Protein AF-A0AA38FK03-F1 (afdb_monomer_lite)

Foldseek 3Di:
DCVVCLVAAEDEAEDLDVVCVVVVVVVVVVVLVVCVVPRPHPHHYHYDNDDVVCVLVSLCVVPVCCNVVPDPDDDDDDDDDVVVVVVVLVPDPPNPDPDPPPPDDDDDDDD

Sequence (111 aa):
IIKAHPELQIFVGLDVDPTAHEKAKPKLQTILDENQGITSSNLKLNMQCKNFREIKYVLEQVDKNLLVDGVDGIMMDLGMSSMQNRGILKGTPNGLEGREMIESVKKSSFK

Organism: Taxus chinensis (NCBI:txid29808)

InterPro domains:
  IPR002903 Ribosomal RNA small subunit methyltransferase H [PF01795] (4-88)
  IPR002903 Ribosomal RNA small subunit methyltransferase H [PTHR11265] (1-84)
  IPR029063 S-adenosyl-L-methionine-dependent methyltransferase superfamily [G3DSA:3.40.50.150] (1-107)

Radius of gyration: 19.09 Å; chains: 1; bounding box: 42×50×42 Å

Structure (mmCIF, N/CA/C/O backbone):
data_AF-A0AA38FK03-F1
#
_entry.id   AF-A0AA38FK03-F1
#
loop_
_atom_site.group_PDB
_atom_site.id
_atom_site.type_symbol
_atom_site.label_atom_id
_atom_site.label_alt_id
_atom_site.label_comp_id
_atom_site.label_asym_id
_atom_site.label_entity_id
_atom_site.label_seq_id
_atom_site.pdbx_PDB_ins_code
_atom_site.Cartn_x
_atom_site.Cartn_y
_atom_site.Cartn_z
_atom_site.occupancy
_atom_site.B_iso_or_equiv
_atom_site.auth_seq_id
_atom_site.auth_comp_id
_atom_site.auth_asym_id
_atom_site.auth_atom_id
_atom_site.pdbx_PDB_model_num
ATOM 1 N N . ILE A 1 1 ? -9.556 8.559 -4.001 1.00 79.31 1 ILE A N 1
ATOM 2 C CA . ILE A 1 1 ? -9.775 7.371 -3.143 1.00 79.31 1 ILE A CA 1
ATOM 3 C C . ILE A 1 1 ? -9.737 7.773 -1.684 1.00 79.31 1 ILE A C 1
ATOM 5 O O . ILE A 1 1 ? -10.812 7.958 -1.157 1.00 79.31 1 ILE A O 1
ATOM 9 N N . ILE A 1 2 ? -8.574 8.045 -1.074 1.00 83.06 2 ILE A N 1
ATOM 10 C CA . ILE A 1 2 ? -8.493 8.387 0.366 1.00 83.06 2 ILE A CA 1
ATOM 11 C C . ILE A 1 2 ? -9.458 9.518 0.766 1.00 83.06 2 ILE A C 1
ATOM 13 O O . ILE A 1 2 ? -10.291 9.324 1.636 1.00 83.06 2 ILE A O 1
ATOM 17 N N . LYS A 1 3 ? -9.445 10.657 0.058 1.00 83.38 3 LYS A N 1
ATOM 18 C CA . LYS A 1 3 ? -10.375 11.777 0.333 1.00 83.38 3 LYS A CA 1
ATOM 19 C C . LYS A 1 3 ? -11.858 11.464 0.061 1.00 83.38 3 LYS A C 1
ATOM 21 O O . LYS A 1 3 ? -12.719 12.194 0.527 1.00 83.38 3 LYS A O 1
ATOM 26 N N . ALA A 1 4 ? -12.151 10.441 -0.741 1.00 86.00 4 ALA A N 1
ATOM 27 C CA . ALA A 1 4 ? -13.517 10.060 -1.110 1.00 86.00 4 ALA A CA 1
ATOM 28 C C . ALA A 1 4 ? -14.109 8.985 -0.180 1.00 86.00 4 ALA A C 1
ATOM 30 O O . ALA A 1 4 ? -15.315 8.780 -0.216 1.00 86.00 4 ALA A O 1
ATOM 31 N N . HIS A 1 5 ? -13.269 8.330 0.629 1.00 85.06 5 HIS A N 1
ATOM 32 C CA . HIS A 1 5 ? -13.634 7.234 1.526 1.00 85.06 5 HIS A CA 1
ATOM 33 C C . HIS A 1 5 ? -13.148 7.543 2.951 1.00 85.06 5 HIS A C 1
ATOM 35 O O . HIS A 1 5 ? -12.120 7.007 3.376 1.00 85.06 5 HIS A O 1
ATOM 41 N N . PRO A 1 6 ? -13.825 8.446 3.685 1.00 82.81 6 PRO A N 1
ATOM 42 C CA . PRO A 1 6 ? -13.472 8.774 5.069 1.00 82.81 6 PRO A CA 1
ATOM 43 C C . PRO A 1 6 ? -13.608 7.586 6.035 1.00 82.81 6 PRO A C 1
ATOM 45 O O . PRO A 1 6 ? -13.047 7.621 7.124 1.00 82.81 6 PRO A O 1
ATOM 48 N N . GLU A 1 7 ? -14.332 6.536 5.647 1.00 85.25 7 GLU A N 1
ATOM 49 C CA . GLU A 1 7 ? -14.450 5.264 6.360 1.00 85.25 7 GLU A CA 1
ATOM 50 C C . GLU A 1 7 ? -13.193 4.386 6.264 1.00 85.25 7 GLU A C 1
ATOM 52 O O . GLU A 1 7 ? -13.044 3.446 7.045 1.00 85.25 7 GLU A O 1
ATOM 57 N N . LEU A 1 8 ? -12.281 4.678 5.329 1.00 86.44 8 LEU A N 1
ATOM 58 C CA . LEU A 1 8 ? -11.099 3.860 5.072 1.00 86.44 8 LEU A CA 1
ATOM 59 C C . LEU A 1 8 ? -10.184 3.822 6.305 1.00 86.44 8 LEU A C 1
ATOM 61 O O . LEU A 1 8 ? -9.789 4.860 6.838 1.00 86.44 8 LEU A O 1
ATOM 65 N N . GLN A 1 9 ? -9.814 2.616 6.740 1.00 88.81 9 GLN A N 1
ATOM 66 C CA . GLN A 1 9 ? -8.966 2.404 7.922 1.00 88.81 9 GLN A CA 1
ATOM 67 C C . GLN A 1 9 ? -7.554 1.936 7.573 1.00 88.81 9 GLN A C 1
ATOM 69 O O . GLN A 1 9 ? -6.597 2.269 8.273 1.00 88.81 9 GLN A O 1
ATOM 74 N N . ILE A 1 10 ? -7.404 1.168 6.494 1.00 91.12 10 ILE A N 1
ATOM 75 C CA . ILE A 1 10 ? -6.123 0.622 6.049 1.00 91.12 10 ILE A CA 1
ATOM 76 C C . ILE A 1 10 ? -6.007 0.849 4.545 1.00 91.12 10 ILE A C 1
ATOM 78 O O . ILE A 1 10 ? -6.906 0.513 3.780 1.00 91.12 10 ILE A O 1
ATOM 82 N N . PHE A 1 11 ? -4.880 1.407 4.118 1.00 92.69 11 PHE A N 1
ATOM 83 C CA . PHE A 1 11 ? -4.516 1.513 2.712 1.00 92.69 11 PHE A CA 1
ATOM 84 C C . PHE A 1 11 ? -3.190 0.797 2.488 1.00 92.69 11 PHE A C 1
ATOM 86 O O . PHE A 1 11 ? -2.182 1.139 3.111 1.00 92.69 11 PHE A O 1
ATOM 93 N N . VAL A 1 12 ? -3.189 -0.186 1.589 1.00 93.81 12 VAL 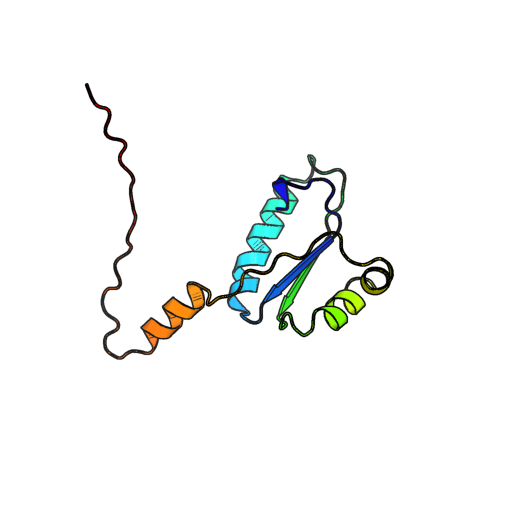A N 1
ATOM 94 C CA . VAL A 1 12 ? -1.995 -0.950 1.221 1.00 93.81 12 VAL A CA 1
ATOM 95 C C . VAL A 1 12 ? -1.639 -0.640 -0.230 1.00 93.81 12 VAL A C 1
ATOM 97 O O . VAL A 1 12 ? -2.387 -0.982 -1.141 1.00 93.81 12 VAL A O 1
ATOM 100 N N . GLY A 1 13 ? -0.506 0.024 -0.448 1.00 93.94 13 GLY A N 1
ATOM 101 C CA . GLY A 1 13 ? 0.017 0.325 -1.778 1.00 93.94 13 GLY A CA 1
ATOM 102 C C . GLY A 1 13 ? 1.167 -0.606 -2.143 1.00 93.94 13 GLY A C 1
ATOM 103 O O . GLY A 1 13 ? 2.114 -0.753 -1.370 1.00 93.94 13 GLY A O 1
ATOM 104 N N . LEU A 1 14 ? 1.101 -1.212 -3.329 1.00 94.69 14 LEU A N 1
ATOM 105 C CA . LEU A 1 14 ? 2.163 -2.047 -3.883 1.00 94.69 14 LEU A CA 1
ATOM 106 C C . LEU A 1 14 ? 2.629 -1.465 -5.216 1.00 94.69 14 LEU A C 1
ATOM 108 O O . LEU A 1 14 ? 1.810 -1.173 -6.083 1.00 94.69 14 LEU A O 1
ATOM 112 N N . ASP A 1 15 ? 3.940 -1.339 -5.380 1.00 92.81 15 ASP A N 1
ATOM 113 C CA . ASP A 1 15 ? 4.587 -1.040 -6.660 1.00 92.81 15 ASP A CA 1
ATOM 114 C C . ASP A 1 15 ? 5.991 -1.659 -6.636 1.00 92.81 15 ASP A C 1
ATOM 116 O O . ASP A 1 15 ? 6.601 -1.739 -5.570 1.00 92.81 15 ASP A O 1
ATOM 120 N N . VAL A 1 16 ? 6.503 -2.107 -7.779 1.00 90.31 16 VAL A N 1
ATOM 121 C CA . VAL A 1 16 ? 7.880 -2.616 -7.905 1.00 90.31 16 VAL A CA 1
ATOM 122 C C . VAL A 1 16 ? 8.890 -1.496 -8.151 1.00 90.31 16 VAL A C 1
ATOM 124 O O . VAL A 1 16 ? 10.083 -1.704 -7.950 1.00 90.31 16 VAL A O 1
ATOM 127 N N . ASP A 1 17 ? 8.433 -0.327 -8.610 1.00 87.81 17 ASP A N 1
ATOM 128 C CA . ASP A 1 17 ? 9.283 0.829 -8.875 1.00 87.81 17 ASP A CA 1
ATOM 129 C C . ASP A 1 17 ? 9.534 1.620 -7.574 1.00 87.81 17 ASP A C 1
ATOM 131 O O . ASP A 1 17 ? 8.617 2.268 -7.057 1.00 87.81 17 ASP A O 1
ATOM 135 N N . PRO A 1 18 ? 10.766 1.641 -7.032 1.00 88.38 18 PRO A N 1
ATOM 136 C CA . PRO A 1 18 ? 11.073 2.401 -5.821 1.00 88.38 18 PRO A CA 1
ATOM 137 C C . PRO A 1 18 ? 10.840 3.910 -5.996 1.00 88.38 18 PRO A C 1
ATOM 139 O O . PRO A 1 18 ? 10.447 4.583 -5.043 1.00 88.38 18 PRO A O 1
ATOM 142 N N . THR A 1 19 ? 10.991 4.449 -7.212 1.00 88.69 19 THR A N 1
ATOM 143 C CA . THR A 1 19 ? 10.716 5.866 -7.490 1.00 88.69 19 THR A CA 1
ATOM 144 C C . THR A 1 19 ? 9.228 6.198 -7.332 1.00 88.69 19 THR A C 1
ATOM 146 O O . THR A 1 19 ? 8.880 7.325 -6.961 1.00 88.69 19 THR A O 1
ATOM 149 N N . ALA A 1 20 ? 8.328 5.237 -7.565 1.00 88.44 20 ALA A N 1
ATOM 150 C CA . ALA A 1 20 ? 6.905 5.423 -7.300 1.00 88.44 20 ALA A CA 1
ATOM 151 C C . ALA A 1 20 ? 6.644 5.610 -5.800 1.00 88.44 20 ALA A C 1
ATOM 153 O O . ALA A 1 20 ? 5.926 6.535 -5.414 1.00 88.44 20 ALA A O 1
ATOM 154 N N . HIS A 1 21 ? 7.297 4.814 -4.949 1.00 89.94 21 HIS A N 1
ATOM 155 C CA . HIS A 1 21 ? 7.188 4.923 -3.489 1.00 89.94 21 HIS A CA 1
ATOM 156 C C . HIS A 1 21 ? 7.712 6.255 -2.962 1.00 89.94 21 HIS A C 1
ATOM 158 O O . HIS A 1 21 ? 7.026 6.911 -2.174 1.00 89.94 21 HIS A O 1
ATOM 164 N N . GLU A 1 22 ? 8.879 6.692 -3.439 1.00 90.06 22 GLU A N 1
ATOM 165 C CA . GLU A 1 22 ? 9.481 7.981 -3.067 1.00 90.06 22 GLU A CA 1
ATOM 166 C C . GLU A 1 22 ? 8.555 9.165 -3.361 1.00 90.06 22 GLU A C 1
ATOM 168 O O . GLU A 1 22 ? 8.505 10.125 -2.594 1.00 90.06 22 GLU A O 1
ATOM 173 N N . LYS A 1 23 ? 7.780 9.096 -4.449 1.00 89.69 23 LYS A N 1
ATOM 174 C CA . LYS A 1 23 ? 6.828 10.150 -4.825 1.00 89.69 23 LYS A CA 1
ATOM 175 C C . LYS A 1 23 ? 5.467 10.007 -4.160 1.00 89.69 23 LYS A C 1
ATOM 177 O O . LYS A 1 23 ? 4.821 11.021 -3.893 1.00 89.69 23 LYS A O 1
ATOM 182 N N . ALA A 1 24 ? 4.999 8.782 -3.942 1.00 90.12 24 ALA A N 1
ATOM 183 C CA . ALA A 1 24 ? 3.683 8.516 -3.375 1.00 90.12 24 ALA A CA 1
ATOM 184 C C . ALA A 1 24 ? 3.653 8.815 -1.875 1.00 90.12 24 ALA A C 1
ATOM 186 O O . ALA A 1 24 ? 2.754 9.514 -1.414 1.00 90.12 24 ALA A O 1
ATOM 187 N N . LYS A 1 25 ? 4.658 8.352 -1.121 1.00 89.56 25 LYS A N 1
ATOM 188 C CA . LYS A 1 25 ? 4.707 8.483 0.340 1.00 89.56 25 LYS A CA 1
ATOM 189 C C . LYS A 1 25 ? 4.520 9.923 0.849 1.00 89.56 25 LYS A C 1
ATOM 191 O O . LYS A 1 25 ? 3.628 10.111 1.673 1.00 89.56 25 LYS A O 1
ATOM 196 N N . PRO A 1 26 ? 5.255 10.948 0.368 1.00 90.94 26 PRO A N 1
ATOM 197 C CA . PRO A 1 26 ? 5.061 12.317 0.846 1.00 90.94 26 PRO A CA 1
ATOM 198 C C . PRO A 1 26 ? 3.673 12.858 0.496 1.00 90.94 26 PRO A C 1
ATOM 200 O O . PRO A 1 26 ? 3.036 13.473 1.338 1.00 90.94 26 PRO A O 1
ATOM 203 N N . LYS A 1 27 ? 3.156 12.570 -0.707 1.00 90.69 27 LYS A N 1
ATOM 204 C CA . LYS A 1 27 ? 1.819 13.021 -1.123 1.00 90.69 27 LYS A CA 1
ATOM 205 C C . LYS A 1 27 ? 0.717 12.409 -0.265 1.00 90.69 27 LYS A C 1
ATOM 207 O O . LYS A 1 27 ? -0.216 13.103 0.118 1.00 90.69 27 LYS A O 1
ATOM 212 N N . LEU A 1 28 ? 0.819 11.113 0.027 1.00 89.06 28 LEU A N 1
ATOM 213 C CA . LEU A 1 28 ? -0.140 10.414 0.878 1.00 89.06 28 LEU A CA 1
ATOM 214 C C . LEU A 1 28 ? -0.058 10.906 2.326 1.00 89.06 28 LEU A C 1
ATOM 216 O O . LEU A 1 28 ? -1.100 11.091 2.945 1.00 89.06 28 LEU A O 1
ATOM 220 N N . GLN A 1 29 ? 1.146 11.182 2.834 1.00 88.06 29 GLN A N 1
ATOM 221 C CA . GLN A 1 29 ? 1.321 11.755 4.168 1.00 88.06 29 GLN A CA 1
ATOM 222 C C . GLN A 1 29 ? 0.717 13.159 4.263 1.00 88.06 29 GLN A C 1
ATOM 224 O O . GLN A 1 29 ? -0.044 13.419 5.182 1.00 88.06 29 GLN A O 1
ATOM 229 N N . THR A 1 30 ? 0.955 14.029 3.275 1.00 88.50 30 THR A N 1
ATOM 230 C CA . THR A 1 30 ? 0.306 15.348 3.223 1.00 88.50 30 THR A CA 1
ATOM 231 C C . THR A 1 30 ? -1.214 15.219 3.225 1.00 88.50 30 THR A C 1
ATOM 233 O O . THR A 1 30 ? -1.886 15.941 3.951 1.00 88.50 30 THR A O 1
ATOM 236 N N . ILE A 1 31 ? -1.771 14.266 2.469 1.00 85.19 31 ILE A N 1
ATOM 237 C CA . ILE A 1 31 ? -3.214 14.004 2.492 1.00 85.19 31 ILE A CA 1
ATOM 238 C C . ILE A 1 31 ? -3.661 13.567 3.890 1.00 85.19 31 ILE A C 1
ATOM 240 O O . ILE A 1 31 ? -4.678 14.064 4.354 1.00 85.19 31 ILE A O 1
ATOM 244 N N . LEU A 1 32 ? -2.939 12.678 4.577 1.00 83.31 32 LEU A N 1
ATOM 245 C CA . LEU A 1 32 ? -3.287 12.308 5.952 1.00 83.31 32 LEU A CA 1
ATOM 246 C C . LEU A 1 32 ? -3.286 13.517 6.885 1.00 83.31 32 LEU A C 1
ATOM 248 O O . LEU A 1 32 ? -4.245 13.702 7.626 1.00 83.31 32 LEU A O 1
ATOM 252 N N . ASP A 1 33 ? -2.241 14.339 6.822 1.00 83.00 33 ASP A N 1
ATOM 253 C CA . ASP A 1 33 ? -2.071 15.500 7.693 1.00 83.00 33 ASP A CA 1
ATOM 254 C C . ASP A 1 33 ? -3.169 16.547 7.446 1.00 83.00 33 ASP A C 1
ATOM 256 O O . ASP A 1 33 ? -3.737 17.081 8.393 1.00 83.00 33 ASP A O 1
ATOM 260 N N . GLU A 1 34 ? -3.555 16.770 6.185 1.00 79.69 34 GLU A N 1
ATOM 261 C CA . GLU A 1 34 ? -4.700 17.615 5.807 1.00 79.69 34 GLU A CA 1
ATOM 262 C C . GLU A 1 34 ? -6.044 17.072 6.316 1.00 79.69 34 GLU A C 1
ATOM 264 O O . GLU A 1 34 ? -6.988 17.836 6.511 1.00 79.69 34 GLU A O 1
ATOM 269 N N . ASN A 1 35 ? -6.160 15.752 6.482 1.00 70.81 35 ASN A N 1
ATOM 270 C CA . ASN A 1 35 ? -7.392 15.088 6.906 1.00 70.81 35 ASN A CA 1
ATOM 271 C C . ASN A 1 35 ? -7.454 14.850 8.425 1.00 70.81 35 ASN A C 1
ATOM 273 O O . ASN A 1 35 ? -8.493 14.382 8.902 1.00 70.81 35 ASN A O 1
ATOM 277 N N . GLN A 1 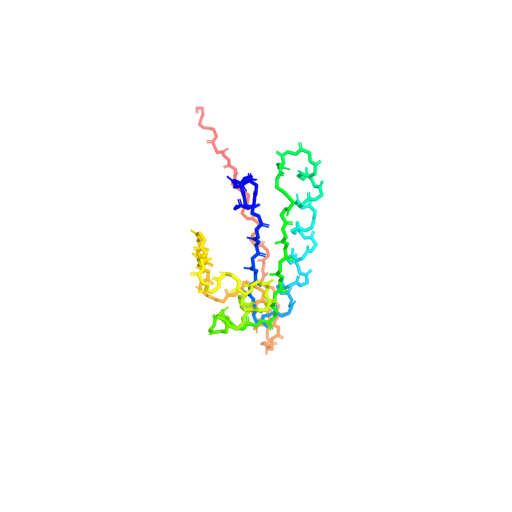36 ? -6.413 15.221 9.191 1.00 66.25 36 GLN A N 1
ATOM 278 C CA . GLN A 1 36 ? -6.427 15.225 10.659 1.00 66.25 36 GLN A CA 1
ATOM 279 C C . GLN A 1 36 ? -7.486 16.225 11.161 1.00 66.25 36 GLN A C 1
ATOM 281 O O . GLN A 1 36 ? -7.223 17.409 11.347 1.00 66.25 36 GLN A O 1
ATOM 286 N N . GLY A 1 37 ? -8.718 15.740 11.334 1.00 58.06 37 GLY A N 1
ATOM 287 C CA . GLY A 1 37 ? -9.885 16.523 11.756 1.00 58.06 37 GLY A CA 1
ATOM 288 C C . GLY A 1 37 ? -11.153 16.291 10.926 1.00 58.06 37 GLY A C 1
ATOM 289 O O . GLY A 1 37 ? -12.233 16.653 11.382 1.00 58.06 37 GLY A O 1
ATOM 290 N N . ILE A 1 38 ? -11.047 15.670 9.744 1.00 60.41 38 ILE A N 1
ATOM 291 C CA . ILE A 1 38 ? -12.190 15.365 8.858 1.00 60.41 38 ILE A CA 1
ATOM 292 C C . ILE A 1 38 ? -12.545 13.874 8.906 1.00 60.41 38 ILE A C 1
ATOM 294 O O . ILE A 1 38 ? -13.721 13.515 8.892 1.00 60.41 38 ILE A O 1
ATOM 298 N N . THR A 1 39 ? -11.545 12.996 8.983 1.00 56.25 39 THR A N 1
ATOM 299 C CA . THR A 1 39 ? -11.752 11.546 9.054 1.00 56.25 39 THR A CA 1
ATOM 300 C C . THR A 1 39 ? -11.734 11.089 10.510 1.00 56.25 39 THR A C 1
ATOM 302 O O . THR A 1 39 ? -10.765 11.327 11.228 1.00 56.25 39 TH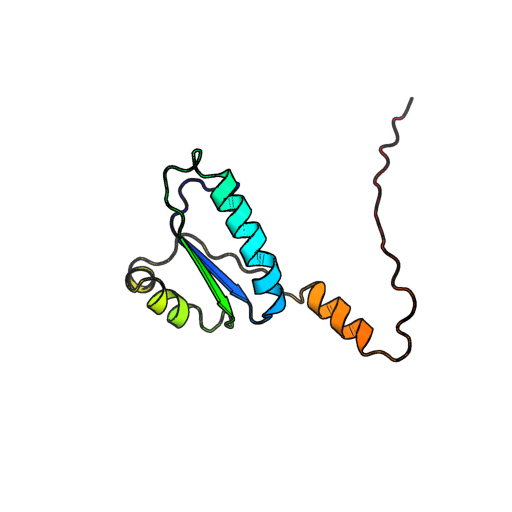R A O 1
ATOM 305 N N . SER A 1 40 ? -12.793 10.414 10.962 1.00 54.12 40 SER A N 1
ATOM 306 C CA . SER A 1 40 ? -12.837 9.782 12.290 1.00 54.12 40 SER A CA 1
ATOM 307 C C . SER A 1 40 ? -11.947 8.536 12.389 1.00 54.12 40 SER A C 1
ATOM 309 O O . SER A 1 40 ? -11.700 8.044 13.491 1.00 54.12 40 SER A O 1
ATOM 311 N N . SER A 1 41 ? -11.457 8.018 11.259 1.00 60.97 41 SER A N 1
ATOM 312 C CA . SER A 1 41 ? -10.561 6.868 11.196 1.00 60.97 41 SER A CA 1
ATOM 313 C C . SER A 1 41 ? -9.089 7.298 11.205 1.00 60.97 41 SER A C 1
ATOM 315 O O . SER A 1 41 ? -8.636 8.126 10.415 1.00 60.97 41 SER A O 1
ATOM 317 N N . ASN A 1 42 ? -8.304 6.678 12.090 1.00 76.12 42 ASN A N 1
ATOM 318 C CA . ASN A 1 42 ? -6.843 6.713 12.032 1.00 76.12 42 ASN A CA 1
ATOM 319 C C . ASN A 1 42 ? -6.370 5.840 10.856 1.00 76.12 42 ASN A C 1
ATOM 321 O O . ASN A 1 42 ? -5.998 4.681 11.056 1.00 76.12 42 ASN A O 1
ATOM 325 N N . LEU A 1 43 ? -6.437 6.370 9.629 1.00 85.19 43 LEU A N 1
ATOM 326 C CA . LEU A 1 43 ? -6.021 5.660 8.419 1.00 85.19 43 LEU A CA 1
ATOM 327 C C . LEU A 1 43 ? -4.544 5.235 8.506 1.00 85.19 43 LEU A C 1
ATOM 329 O O . LEU A 1 43 ? -3.642 6.065 8.616 1.00 85.19 43 LEU A O 1
ATOM 333 N N . LYS A 1 44 ? -4.289 3.928 8.400 1.00 88.62 44 LYS A N 1
ATOM 334 C CA . LYS A 1 44 ? -2.947 3.335 8.361 1.00 88.62 44 LYS A CA 1
ATOM 335 C C . LYS A 1 44 ? -2.477 3.168 6.917 1.00 88.62 44 LYS A C 1
ATOM 337 O O . LYS A 1 44 ? -3.064 2.399 6.155 1.00 88.62 44 LYS A O 1
ATOM 342 N N . LEU A 1 45 ? -1.388 3.845 6.553 1.00 89.62 45 LEU A N 1
ATOM 343 C CA . LEU A 1 45 ? -0.732 3.682 5.252 1.00 89.62 45 LEU A CA 1
ATOM 344 C C . LEU A 1 45 ? 0.355 2.604 5.316 1.00 89.62 45 LEU A C 1
ATOM 346 O O . LEU A 1 45 ? 1.286 2.705 6.112 1.00 89.62 45 LEU A O 1
ATOM 350 N N . ASN A 1 46 ? 0.284 1.624 4.418 1.00 92.06 46 ASN A N 1
ATOM 351 C CA . ASN A 1 46 ? 1.286 0.575 4.249 1.00 92.06 46 ASN A CA 1
ATOM 352 C C . ASN A 1 46 ? 1.747 0.537 2.790 1.00 92.06 46 ASN A C 1
ATOM 354 O O . ASN A 1 46 ? 1.064 -0.004 1.928 1.00 92.06 46 ASN A O 1
ATOM 358 N N . MET A 1 47 ? 2.907 1.125 2.501 1.00 92.00 47 MET A N 1
ATOM 359 C CA . MET A 1 47 ? 3.496 1.128 1.158 1.00 92.00 47 MET A CA 1
ATOM 360 C C . MET A 1 47 ? 4.608 0.081 1.088 1.00 92.00 47 MET A C 1
ATOM 362 O O . MET A 1 47 ? 5.548 0.146 1.878 1.00 92.00 47 MET A O 1
ATOM 366 N N . GLN A 1 48 ? 4.505 -0.875 0.163 1.00 91.75 48 GLN A N 1
ATOM 367 C CA . GLN A 1 48 ? 5.456 -1.978 0.014 1.00 91.75 48 GLN A CA 1
ATOM 368 C C . GLN A 1 48 ? 6.040 -2.029 -1.398 1.00 91.75 48 GLN A C 1
ATOM 370 O O . GLN A 1 48 ? 5.308 -2.072 -2.389 1.00 91.75 48 GLN A O 1
ATOM 375 N N . CYS A 1 49 ? 7.372 -2.071 -1.485 1.00 92.06 49 CYS A N 1
ATOM 376 C CA . CYS A 1 49 ? 8.089 -2.227 -2.750 1.00 92.06 49 CYS A CA 1
ATOM 377 C C . CYS A 1 49 ? 8.096 -3.700 -3.182 1.00 92.06 49 CYS A C 1
ATOM 379 O O . CYS A 1 49 ? 9.067 -4.425 -2.963 1.00 92.06 49 CYS A O 1
ATOM 381 N N . LYS A 1 50 ? 6.953 -4.174 -3.684 1.00 92.38 50 LYS A N 1
ATOM 382 C CA . LYS A 1 50 ? 6.689 -5.580 -4.012 1.00 92.38 50 LYS A CA 1
ATOM 383 C C . LYS A 1 50 ? 5.767 -5.701 -5.216 1.00 92.38 50 LYS A C 1
ATOM 385 O O . LYS A 1 50 ? 4.990 -4.799 -5.523 1.00 92.38 50 LYS A O 1
ATOM 390 N N . ASN A 1 51 ? 5.827 -6.851 -5.883 1.00 92.69 51 ASN A N 1
ATOM 391 C CA . ASN A 1 51 ? 4.922 -7.148 -6.986 1.00 92.69 51 ASN A CA 1
ATOM 392 C C . ASN A 1 51 ? 3.512 -7.463 -6.459 1.00 92.69 51 ASN A C 1
ATOM 394 O O . ASN A 1 51 ? 3.368 -8.126 -5.435 1.00 92.69 51 ASN A O 1
ATOM 398 N N . PHE A 1 52 ? 2.461 -7.073 -7.189 1.00 91.00 52 PHE A N 1
ATOM 399 C CA . PHE A 1 52 ? 1.075 -7.384 -6.813 1.00 91.00 52 PHE A CA 1
ATOM 400 C C . PHE A 1 52 ? 0.794 -8.893 -6.697 1.00 91.00 52 PHE A C 1
ATOM 402 O O . PHE A 1 52 ? -0.117 -9.299 -5.981 1.00 91.00 52 PHE A O 1
ATOM 409 N N . ARG A 1 53 ? 1.589 -9.752 -7.352 1.00 92.69 53 ARG A N 1
ATOM 410 C CA . ARG A 1 53 ? 1.521 -11.214 -7.184 1.00 92.69 53 ARG A CA 1
ATOM 411 C C . ARG A 1 53 ? 1.799 -11.653 -5.743 1.00 92.69 53 ARG A C 1
ATOM 413 O O . ARG A 1 53 ? 1.318 -12.702 -5.330 1.00 92.69 53 ARG A O 1
ATOM 420 N N . GLU A 1 54 ? 2.528 -10.848 -4.973 1.00 92.69 54 GLU A N 1
ATOM 421 C CA . GLU A 1 54 ? 2.827 -11.086 -3.558 1.00 92.69 54 GLU A CA 1
ATOM 422 C C . GLU A 1 54 ? 1.749 -10.525 -2.612 1.00 92.69 54 GLU A C 1
ATOM 424 O O . GLU A 1 54 ? 1.973 -10.471 -1.405 1.00 92.69 54 GLU A O 1
ATOM 429 N N . ILE A 1 55 ? 0.573 -10.119 -3.114 1.00 91.94 55 ILE A N 1
ATOM 430 C CA . ILE A 1 55 ? -0.461 -9.458 -2.299 1.00 91.94 55 ILE A CA 1
ATOM 431 C C . ILE A 1 55 ? -0.826 -10.249 -1.039 1.00 91.94 55 ILE A C 1
ATOM 433 O O . ILE A 1 55 ? -0.899 -9.663 0.031 1.00 91.94 55 ILE A O 1
ATOM 437 N N . LYS A 1 56 ? -0.960 -11.580 -1.118 1.00 91.94 56 LYS A N 1
ATOM 438 C CA . LYS A 1 56 ? -1.279 -12.416 0.055 1.00 91.94 56 LYS A CA 1
ATOM 439 C C . LYS A 1 56 ? -0.218 -12.305 1.151 1.00 91.94 56 LYS A C 1
ATOM 441 O O . LYS A 1 56 ? -0.550 -12.126 2.314 1.00 91.94 56 LYS A O 1
ATOM 446 N N . TYR A 1 57 ? 1.052 -12.359 0.755 1.00 92.94 57 TYR A N 1
ATOM 447 C CA . TYR A 1 57 ? 2.187 -12.237 1.668 1.00 92.94 57 TYR A CA 1
ATOM 448 C C . TYR A 1 57 ? 2.287 -10.832 2.277 1.00 92.94 57 TYR A C 1
ATOM 450 O O . TYR A 1 57 ? 2.684 -10.670 3.428 1.00 92.94 57 TYR A O 1
ATOM 458 N N . VAL A 1 58 ? 1.922 -9.803 1.509 1.00 93.06 58 VAL A N 1
ATOM 459 C CA . VAL A 1 58 ? 1.874 -8.426 2.006 1.00 93.06 58 VAL A CA 1
ATOM 460 C C . VAL A 1 58 ? 0.725 -8.228 2.990 1.00 93.06 58 VAL A C 1
ATOM 462 O O . VAL A 1 58 ? 0.944 -7.651 4.051 1.00 93.06 58 VAL A O 1
ATOM 465 N N . LEU A 1 59 ? -0.473 -8.725 2.675 1.00 93.06 59 LEU A N 1
ATOM 466 C CA . LEU A 1 59 ? -1.631 -8.625 3.564 1.00 93.06 59 LEU A CA 1
ATOM 467 C C . LEU A 1 59 ? -1.359 -9.317 4.905 1.00 93.06 59 LEU A C 1
ATOM 469 O O . LEU A 1 59 ? -1.594 -8.708 5.941 1.00 93.06 59 LEU A O 1
ATOM 473 N N . GLU A 1 60 ? -0.754 -10.511 4.891 1.00 92.69 60 GLU A N 1
ATOM 474 C CA . GLU A 1 60 ? -0.361 -11.239 6.108 1.00 92.69 60 GLU A CA 1
ATOM 475 C C . GLU A 1 60 ? 0.571 -10.435 7.029 1.00 92.69 60 GLU A C 1
ATOM 477 O O . GLU A 1 60 ? 0.464 -10.516 8.253 1.00 92.69 60 GLU A O 1
ATOM 482 N N . GLN A 1 61 ? 1.492 -9.662 6.446 1.00 92.00 61 GLN A N 1
ATOM 483 C CA . GLN A 1 61 ? 2.429 -8.829 7.202 1.00 92.00 61 GLN A CA 1
ATOM 484 C C . GLN A 1 61 ? 1.796 -7.559 7.760 1.00 92.00 61 GLN A C 1
ATOM 486 O O . GLN A 1 61 ? 2.220 -7.090 8.814 1.00 92.00 61 GLN A O 1
ATOM 491 N N . VAL A 1 62 ? 0.837 -6.976 7.038 1.00 90.19 62 VAL A N 1
ATOM 492 C CA . VAL A 1 62 ? 0.156 -5.750 7.468 1.00 90.19 62 VAL A CA 1
ATOM 493 C C . VAL A 1 62 ? -0.790 -6.058 8.623 1.00 90.19 62 VAL A C 1
ATOM 495 O O . VAL A 1 62 ? -0.722 -5.403 9.661 1.00 90.19 62 VAL A O 1
ATOM 498 N N . ASP A 1 63 ? -1.654 -7.054 8.444 1.00 89.00 63 ASP A N 1
ATOM 499 C CA . ASP A 1 63 ? -2.551 -7.560 9.474 1.00 89.00 63 ASP A CA 1
ATOM 500 C C . ASP A 1 63 ? -3.019 -8.964 9.073 1.00 89.00 63 ASP A C 1
ATOM 502 O O . ASP A 1 63 ? -3.627 -9.165 8.022 1.00 89.00 63 ASP A O 1
ATOM 506 N N . LYS A 1 64 ? -2.759 -9.947 9.939 1.00 87.25 64 LYS A N 1
ATOM 507 C CA . LYS A 1 64 ? -3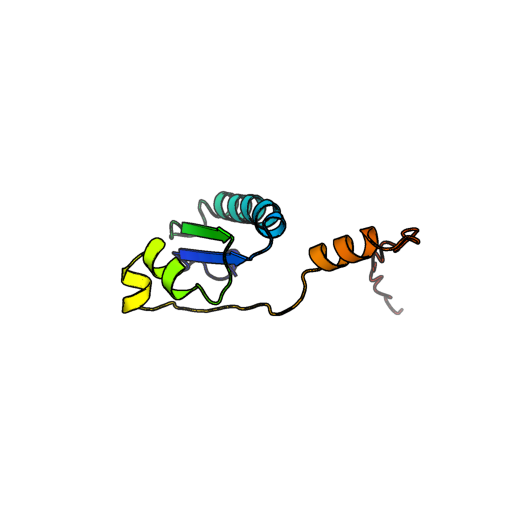.132 -11.349 9.709 1.00 87.25 64 LYS A CA 1
ATOM 508 C C . LYS A 1 64 ? -4.632 -11.527 9.478 1.00 87.25 64 LYS A C 1
ATOM 510 O O . LYS A 1 64 ? -5.021 -12.443 8.756 1.00 87.25 64 LYS A O 1
ATOM 515 N N . ASN A 1 65 ? -5.458 -10.653 10.051 1.00 88.81 65 ASN A N 1
ATOM 516 C CA . ASN A 1 65 ? -6.904 -10.706 9.888 1.00 88.81 65 ASN A CA 1
ATOM 517 C C . ASN A 1 65 ? -7.337 -10.327 8.463 1.00 88.81 65 ASN A C 1
ATOM 519 O O . ASN A 1 65 ? -8.345 -10.840 7.998 1.00 88.81 65 ASN A O 1
ATOM 523 N N . LEU A 1 66 ? -6.544 -9.560 7.698 1.00 89.00 66 LEU A N 1
ATOM 524 C CA . LEU A 1 66 ? -6.875 -9.203 6.304 1.00 89.00 66 LEU A CA 1
ATOM 525 C C . LEU A 1 66 ? -6.918 -10.411 5.359 1.00 89.00 66 LEU A C 1
ATOM 527 O O . LEU A 1 66 ? -7.539 -10.350 4.301 1.00 89.00 66 LEU A O 1
ATOM 531 N N . LEU A 1 67 ? -6.259 -11.519 5.712 1.00 87.00 67 LEU A N 1
ATOM 532 C CA . LEU A 1 67 ? -6.375 -12.769 4.956 1.00 87.00 67 LEU A CA 1
ATOM 533 C C . LEU A 1 67 ? -7.634 -13.570 5.305 1.00 87.00 67 LEU A C 1
ATOM 535 O O . LEU A 1 67 ? -8.064 -14.386 4.491 1.00 87.00 67 LEU A O 1
ATOM 539 N N . VAL A 1 68 ? -8.185 -13.365 6.502 1.00 88.12 68 VAL A N 1
ATOM 540 C CA . VAL A 1 68 ? -9.364 -14.080 7.009 1.00 88.12 68 VAL A CA 1
ATOM 541 C C . VAL A 1 68 ? -10.635 -13.312 6.660 1.00 88.12 68 VAL A C 1
ATOM 543 O O . VAL A 1 68 ? -11.549 -13.880 6.068 1.00 88.12 68 VAL A O 1
ATOM 546 N N . ASP A 1 69 ? -10.650 -12.017 6.965 1.00 89.81 69 ASP A N 1
ATOM 547 C CA . ASP A 1 69 ? -11.784 -11.113 6.768 1.00 89.81 69 ASP A CA 1
ATOM 548 C C . ASP A 1 69 ? -11.834 -10.563 5.334 1.00 89.81 69 ASP A C 1
ATOM 550 O O . ASP A 1 69 ? -12.892 -10.184 4.834 1.00 89.81 69 ASP A O 1
ATOM 554 N N . GLY A 1 70 ? -10.691 -10.569 4.640 1.00 90.12 70 GLY A N 1
ATOM 555 C CA . GLY A 1 70 ? -10.549 -10.050 3.286 1.00 90.12 70 GLY A CA 1
ATOM 556 C C . GLY A 1 70 ? -10.259 -8.549 3.243 1.00 90.12 70 GLY A C 1
ATOM 557 O O . GLY A 1 70 ? -9.796 -7.943 4.208 1.00 90.12 70 GLY A O 1
ATOM 558 N N . VAL A 1 71 ? -10.487 -7.955 2.070 1.00 91.94 71 VAL A N 1
ATOM 559 C CA . VAL A 1 71 ? -10.321 -6.517 1.820 1.00 91.94 71 VAL A CA 1
ATOM 560 C C . VAL A 1 71 ? -11.578 -5.967 1.156 1.00 91.94 71 VAL A C 1
ATOM 562 O O . VAL A 1 71 ? -12.162 -6.630 0.300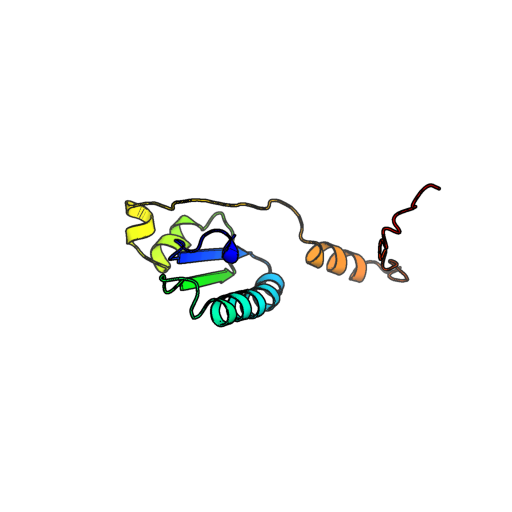 1.00 91.94 71 VAL A O 1
ATOM 565 N N . ASP A 1 72 ? -11.958 -4.739 1.504 1.00 93.06 72 ASP A N 1
ATOM 566 C CA . ASP A 1 72 ? -13.178 -4.102 0.984 1.00 93.06 72 ASP A CA 1
ATOM 567 C C . ASP A 1 72 ? -13.086 -3.740 -0.505 1.00 93.06 72 ASP A C 1
ATOM 569 O O . ASP A 1 72 ? -14.094 -3.607 -1.198 1.00 93.06 72 ASP A O 1
ATOM 573 N N . GLY A 1 73 ? -11.868 -3.574 -1.022 1.00 91.50 73 GLY A N 1
ATOM 574 C CA . GLY A 1 73 ? -11.655 -3.219 -2.414 1.00 91.50 73 GLY A CA 1
ATOM 575 C C . GLY A 1 73 ? -10.214 -3.400 -2.862 1.00 91.50 73 GLY A C 1
ATOM 576 O O . GLY A 1 73 ? -9.266 -3.199 -2.105 1.00 91.50 73 GLY A O 1
ATOM 577 N N . ILE A 1 74 ? -10.059 -3.758 -4.136 1.00 92.50 74 ILE A N 1
ATOM 578 C CA . ILE A 1 74 ? -8.768 -3.843 -4.814 1.00 92.50 74 ILE A CA 1
ATOM 579 C C . ILE A 1 74 ? -8.833 -2.932 -6.031 1.00 92.50 74 ILE A C 1
ATOM 581 O O . ILE A 1 74 ? -9.703 -3.089 -6.885 1.00 92.50 74 ILE A O 1
ATOM 585 N N . MET A 1 75 ? -7.886 -2.001 -6.123 1.00 92.06 75 MET A N 1
ATOM 586 C CA . MET A 1 75 ? -7.688 -1.203 -7.325 1.00 92.06 75 MET A CA 1
ATOM 587 C C . MET A 1 75 ? -6.343 -1.552 -7.951 1.00 92.06 75 MET A C 1
ATOM 589 O O . MET A 1 75 ? -5.318 -1.544 -7.273 1.00 92.06 75 MET A O 1
ATOM 593 N N . MET A 1 76 ? -6.357 -1.851 -9.247 1.00 92.06 76 MET A N 1
ATOM 594 C CA . MET A 1 76 ? -5.164 -2.169 -10.024 1.00 92.06 76 MET A CA 1
ATOM 595 C C . MET A 1 76 ? -5.100 -1.259 -11.241 1.00 92.06 76 MET A C 1
ATOM 597 O O . MET A 1 76 ? -6.001 -1.278 -12.075 1.00 92.06 76 MET A O 1
ATOM 601 N N . ASP A 1 77 ? -4.022 -0.487 -11.334 1.00 88.06 77 ASP A N 1
ATOM 602 C CA . ASP A 1 77 ? -3.647 0.216 -12.556 1.00 88.06 77 ASP A CA 1
ATOM 603 C C . ASP A 1 77 ? -2.575 -0.620 -13.264 1.00 88.06 77 ASP A C 1
ATOM 605 O O . ASP A 1 77 ? -1.480 -0.824 -12.735 1.00 88.06 77 ASP A O 1
ATOM 609 N N . LEU A 1 78 ? -2.934 -1.202 -14.409 1.00 86.00 78 LEU A N 1
ATOM 610 C CA . LEU A 1 78 ? -2.069 -2.108 -15.159 1.00 86.00 78 LEU A CA 1
ATOM 611 C C . LEU A 1 78 ? -1.499 -1.372 -16.368 1.00 86.00 78 LEU A C 1
ATOM 613 O O . LEU A 1 78 ? -2.218 -1.033 -17.304 1.00 86.00 78 LEU A O 1
ATOM 617 N N . GLY A 1 79 ? -0.186 -1.179 -16.374 1.00 84.06 79 GLY A N 1
ATOM 618 C CA . GLY A 1 79 ? 0.503 -0.511 -17.466 1.00 84.06 79 GLY A CA 1
ATOM 619 C C . GLY A 1 79 ? 1.910 -0.091 -17.076 1.00 84.06 79 GLY A C 1
ATOM 620 O O . GLY A 1 79 ? 2.377 -0.367 -15.972 1.00 84.06 79 GLY A O 1
ATOM 621 N N . MET A 1 80 ? 2.593 0.575 -18.004 1.00 80.19 80 MET A N 1
ATOM 622 C CA . MET A 1 80 ? 3.856 1.235 -17.693 1.00 80.19 80 MET A CA 1
ATOM 623 C C . MET A 1 80 ? 3.585 2.624 -17.136 1.00 80.19 80 MET A C 1
ATOM 625 O O . MET A 1 80 ? 2.794 3.388 -17.694 1.00 80.19 80 MET A O 1
ATOM 629 N N . SER A 1 81 ? 4.285 2.977 -16.063 1.00 79.06 81 SER A N 1
ATOM 630 C CA . SER A 1 81 ? 4.207 4.327 -15.528 1.00 79.06 81 SER A CA 1
ATOM 631 C C . SER A 1 81 ? 4.864 5.315 -16.499 1.00 79.06 81 SER A C 1
ATOM 633 O O . SER A 1 81 ? 5.827 5.009 -17.210 1.00 79.06 81 SER A O 1
ATOM 635 N N . SER A 1 82 ? 4.402 6.564 -16.494 1.00 79.75 82 SER A N 1
ATOM 636 C CA . SER A 1 82 ? 5.060 7.641 -17.246 1.00 79.75 82 SER A CA 1
ATOM 637 C C . SER A 1 82 ? 6.517 7.869 -16.805 1.00 79.75 82 SER A C 1
ATOM 639 O O . SER A 1 82 ? 7.334 8.367 -17.582 1.00 79.75 82 SER A O 1
ATOM 641 N N . MET A 1 83 ? 6.870 7.463 -15.578 1.00 77.50 83 MET A N 1
ATOM 642 C CA . MET A 1 83 ? 8.238 7.512 -15.053 1.00 77.50 83 MET A CA 1
ATOM 643 C C . MET A 1 83 ? 9.147 6.513 -15.771 1.00 77.50 83 MET A C 1
ATOM 645 O O . MET A 1 83 ? 10.251 6.883 -16.172 1.00 77.50 83 MET A O 1
ATOM 649 N N . GLN A 1 84 ? 8.652 5.296 -16.009 1.00 68.44 84 GLN A N 1
ATOM 650 C CA . GLN A 1 84 ? 9.356 4.266 -16.775 1.00 68.44 84 GLN A CA 1
ATOM 651 C C . GLN A 1 84 ? 9.560 4.707 -18.229 1.00 68.44 84 GLN A C 1
ATOM 653 O O . GLN A 1 84 ? 10.665 4.593 -18.760 1.00 68.44 84 GLN A O 1
ATOM 658 N N . ASN A 1 85 ? 8.541 5.318 -18.843 1.00 61.94 85 ASN A N 1
ATOM 659 C CA . ASN A 1 85 ? 8.648 5.833 -20.210 1.00 61.94 85 ASN A CA 1
ATOM 660 C C . ASN A 1 85 ? 9.731 6.925 -20.345 1.00 61.94 85 ASN A C 1
ATOM 662 O O . ASN A 1 85 ? 10.507 6.935 -21.299 1.00 61.94 85 ASN A O 1
ATOM 666 N N . ARG A 1 86 ? 9.860 7.818 -19.353 1.00 59.34 86 ARG A N 1
ATOM 667 C CA . ARG A 1 86 ? 10.917 8.847 -19.342 1.00 59.34 86 ARG A CA 1
ATOM 668 C C . ARG A 1 86 ? 12.323 8.247 -19.173 1.00 59.34 86 ARG A C 1
ATOM 670 O O . ARG A 1 86 ? 13.282 8.814 -19.689 1.00 59.34 86 ARG A O 1
ATOM 677 N N . GLY A 1 87 ? 12.457 7.118 -18.473 1.00 56.25 87 GLY A N 1
ATOM 678 C CA . GLY A 1 87 ? 13.715 6.371 -18.358 1.00 56.25 87 GLY A CA 1
ATOM 679 C C . GLY A 1 87 ? 14.147 5.720 -19.675 1.00 56.25 87 GLY A C 1
ATOM 680 O O . GLY A 1 87 ? 15.319 5.796 -20.034 1.00 56.25 87 GLY A O 1
ATOM 681 N N . ILE A 1 88 ? 13.195 5.175 -20.439 1.00 52.62 88 ILE A N 1
ATOM 682 C CA . ILE A 1 88 ? 13.440 4.591 -21.770 1.00 52.62 88 ILE A CA 1
ATOM 683 C C . ILE A 1 88 ? 13.991 5.647 -22.744 1.00 52.62 88 ILE A C 1
ATOM 685 O O . ILE A 1 88 ? 14.962 5.385 -23.451 1.00 52.62 88 ILE A O 1
ATOM 689 N N . LEU A 1 89 ? 13.457 6.874 -22.715 1.00 49.88 89 LEU A N 1
ATOM 690 C CA . LEU A 1 89 ? 13.944 7.985 -23.549 1.00 49.88 89 LEU A CA 1
ATOM 691 C C . LEU A 1 89 ? 15.360 8.467 -23.181 1.00 49.88 89 LEU A C 1
ATOM 693 O O . LEU A 1 89 ? 16.056 9.025 -24.025 1.00 49.88 89 LEU A O 1
ATOM 697 N N . LYS A 1 90 ? 15.821 8.244 -21.942 1.00 47.12 90 LYS A N 1
ATOM 698 C CA . LYS A 1 90 ? 17.199 8.573 -21.529 1.00 47.12 90 LYS A CA 1
ATOM 699 C C . LYS A 1 90 ? 18.242 7.574 -22.044 1.00 47.12 90 LYS A C 1
ATOM 701 O O . LYS A 1 90 ? 19.421 7.907 -22.057 1.00 47.12 90 LYS A O 1
ATOM 706 N N . GLY A 1 91 ? 17.827 6.370 -22.447 1.00 47.25 91 GLY A N 1
ATOM 707 C CA . GLY A 1 91 ? 18.708 5.319 -22.970 1.00 47.25 91 GLY A CA 1
ATOM 708 C C . GLY A 1 91 ? 18.901 5.344 -24.489 1.00 47.25 91 GLY A C 1
ATOM 709 O O . GLY A 1 91 ? 19.690 4.563 -25.014 1.00 47.25 91 GLY A O 1
ATOM 710 N N . THR A 1 92 ? 18.198 6.220 -25.211 1.00 41.38 92 THR A N 1
ATOM 711 C CA . THR A 1 92 ? 18.354 6.363 -26.663 1.00 41.38 92 THR A CA 1
ATOM 712 C C . THR A 1 92 ? 19.373 7.461 -26.995 1.00 41.38 92 THR A C 1
ATOM 714 O O . THR A 1 92 ? 19.240 8.564 -26.465 1.00 41.38 92 THR A O 1
ATOM 717 N N . PRO A 1 93 ? 20.347 7.226 -27.898 1.00 45.56 93 PRO A N 1
ATOM 718 C CA . PRO A 1 93 ? 21.422 8.180 -28.211 1.00 45.56 93 PRO A CA 1
ATOM 719 C C . PRO A 1 93 ? 20.959 9.499 -28.865 1.00 45.56 93 PRO A C 1
ATOM 721 O O . PRO A 1 93 ? 21.776 10.390 -29.061 1.00 45.56 93 PRO A O 1
ATOM 724 N N . ASN A 1 94 ? 19.659 9.664 -29.139 1.00 45.94 94 ASN A N 1
ATOM 725 C CA . ASN A 1 94 ? 19.058 10.879 -29.704 1.00 45.94 94 ASN A CA 1
ATOM 726 C C . ASN A 1 94 ? 18.089 11.567 -28.722 1.00 45.94 94 ASN A C 1
ATOM 728 O O . ASN A 1 94 ? 17.019 12.029 -29.111 1.00 45.94 94 ASN A O 1
ATOM 732 N N . GLY A 1 95 ? 18.437 11.613 -27.434 1.00 43.62 95 GLY A N 1
ATOM 733 C CA . GLY A 1 95 ? 17.650 12.274 -26.389 1.00 43.62 95 GLY A CA 1
ATOM 734 C C . GLY A 1 95 ? 17.721 13.804 -26.437 1.00 43.62 95 GLY A C 1
ATOM 735 O O . GLY A 1 95 ? 18.180 14.419 -25.479 1.00 43.62 95 GLY A O 1
ATOM 736 N N . LEU A 1 96 ? 17.261 14.423 -27.528 1.00 46.72 96 LEU A N 1
ATOM 737 C CA . LEU A 1 96 ? 16.951 15.851 -27.574 1.00 46.72 96 LEU A CA 1
ATOM 738 C C . LEU A 1 96 ? 15.465 16.049 -27.912 1.00 46.72 96 LEU A C 1
ATOM 740 O O . LEU A 1 96 ? 14.978 15.624 -28.954 1.00 46.72 96 LEU A O 1
ATOM 744 N N . GLU A 1 97 ? 14.785 16.724 -26.982 1.00 46.81 97 GLU A N 1
ATOM 745 C CA . GLU A 1 97 ? 13.517 17.451 -27.145 1.00 46.81 97 GLU A CA 1
ATOM 746 C C . GLU A 1 97 ? 12.209 16.653 -27.305 1.00 46.81 97 GLU A C 1
ATOM 748 O O . GLU A 1 97 ? 11.422 16.839 -28.232 1.00 46.81 97 GLU A O 1
ATOM 753 N N . GLY A 1 98 ? 11.874 15.871 -26.277 1.00 39.03 98 GLY A N 1
ATOM 754 C CA . GLY A 1 98 ? 10.479 15.541 -25.967 1.00 39.03 98 GLY A CA 1
ATOM 755 C C . GLY A 1 98 ? 9.797 16.709 -25.251 1.00 39.03 98 GLY A C 1
ATOM 756 O O . GLY A 1 98 ? 9.779 16.753 -24.023 1.00 39.03 98 GLY A O 1
ATOM 757 N N . ARG A 1 99 ? 9.296 17.660 -26.043 1.00 39.69 99 ARG A N 1
ATOM 758 C CA . ARG A 1 99 ? 8.477 18.823 -25.665 1.00 39.69 99 ARG A CA 1
ATOM 759 C C . ARG A 1 99 ? 7.517 18.522 -24.507 1.00 39.69 99 ARG A C 1
ATOM 761 O O . ARG A 1 99 ? 6.741 17.570 -24.571 1.00 39.69 99 ARG A O 1
ATOM 768 N N . GLU A 1 100 ? 7.504 19.384 -23.493 1.00 40.91 100 GLU A N 1
ATOM 769 C CA . GLU A 1 100 ? 6.352 19.514 -22.604 1.00 40.91 100 GLU A CA 1
ATOM 770 C C . GLU A 1 100 ? 5.139 19.921 -23.457 1.00 40.91 100 GLU A C 1
ATOM 772 O O . GLU A 1 100 ? 5.000 21.078 -23.848 1.00 40.91 100 GLU A O 1
ATOM 777 N N . MET A 1 101 ? 4.253 18.974 -23.781 1.00 33.16 101 MET A N 1
ATOM 778 C CA . MET A 1 101 ? 2.876 19.321 -24.125 1.00 33.16 101 MET A CA 1
ATOM 779 C C . MET A 1 101 ? 2.175 19.727 -22.832 1.00 33.16 101 MET A C 1
ATOM 781 O O . MET A 1 101 ? 1.596 18.905 -22.127 1.00 33.16 101 MET A O 1
ATOM 785 N N . ILE A 1 102 ? 2.260 21.015 -22.509 1.00 38.66 102 ILE A N 1
ATOM 786 C CA . ILE A 1 102 ? 1.288 21.665 -21.638 1.00 38.66 102 ILE A CA 1
ATOM 787 C C . ILE A 1 102 ? 0.065 21.933 -22.521 1.00 38.66 102 ILE A C 1
ATOM 789 O O . ILE A 1 102 ? 0.009 22.935 -23.233 1.00 38.66 102 ILE A O 1
ATOM 793 N N . GLU A 1 103 ? -0.908 21.021 -22.526 1.00 32.97 103 GLU A N 1
ATOM 794 C CA . GLU A 1 103 ? -2.240 21.325 -23.054 1.00 32.97 103 GLU A CA 1
ATOM 795 C C . GLU A 1 103 ? -2.889 22.384 -22.152 1.00 32.97 103 GLU A C 1
ATOM 797 O O . GLU A 1 103 ? -3.385 22.101 -21.063 1.00 32.97 103 GLU A O 1
ATOM 802 N N . SER A 1 104 ? -2.870 23.639 -22.602 1.00 33.00 104 SER A N 1
ATOM 803 C CA . SER A 1 104 ? -3.725 24.690 -22.060 1.00 33.00 104 SER A CA 1
ATOM 804 C C . SER A 1 104 ? -5.026 24.697 -22.860 1.00 33.00 104 SER A C 1
ATOM 806 O O . SER A 1 104 ? -5.088 25.221 -23.973 1.00 33.00 104 SER A O 1
ATOM 808 N N . VAL A 1 105 ? -6.080 24.090 -22.310 1.00 37.12 105 VAL A N 1
ATOM 809 C CA . VAL A 1 105 ? -7.431 24.183 -22.877 1.00 37.12 105 VAL A CA 1
ATOM 810 C C . VAL A 1 105 ? -7.937 25.614 -22.677 1.00 37.12 105 VAL A C 1
ATOM 812 O O . VAL A 1 105 ? -8.412 25.984 -21.603 1.00 37.12 105 VAL A O 1
ATOM 815 N N . LYS A 1 106 ? -7.849 26.442 -23.722 1.00 36.66 106 LYS A N 1
ATOM 816 C CA . LYS A 1 106 ? -8.522 27.745 -23.773 1.00 36.66 106 LYS A CA 1
ATOM 817 C C . LYS A 1 106 ? -9.978 27.513 -24.190 1.00 36.66 106 LYS A C 1
ATOM 819 O O . LYS A 1 106 ? -10.244 27.154 -25.334 1.00 36.66 106 LYS A O 1
ATOM 824 N N . LYS A 1 107 ? -10.931 27.708 -23.269 1.00 39.44 107 LYS A N 1
ATOM 825 C CA . LYS A 1 107 ? -12.363 27.778 -23.611 1.00 39.44 107 LYS A CA 1
ATOM 826 C C . LYS A 1 107 ? -12.574 28.921 -24.606 1.00 39.44 107 LYS A C 1
ATOM 828 O O . LYS A 1 107 ? -12.310 30.076 -24.279 1.00 39.44 107 LYS A O 1
ATOM 833 N N . SER A 1 108 ? -13.064 28.596 -25.798 1.00 38.28 108 SER A N 1
ATOM 834 C CA . SER A 1 108 ? -13.587 29.587 -26.733 1.00 38.28 108 SER A CA 1
ATOM 835 C C . SER A 1 108 ? -15.027 29.899 -26.322 1.00 38.28 108 SER A C 1
ATOM 837 O O . SER A 1 108 ? -15.908 29.052 -26.463 1.00 38.28 108 SER A O 1
ATOM 839 N N . SER A 1 109 ? -15.262 31.081 -25.748 1.00 44.84 109 SER A N 1
ATOM 840 C CA . SER A 1 109 ? -16.616 31.631 -25.651 1.00 44.84 109 SER A CA 1
ATOM 841 C C . SER A 1 109 ? -17.007 32.145 -27.030 1.00 44.84 109 SER A C 1
ATOM 843 O O . SER A 1 109 ? -16.424 33.113 -27.513 1.00 44.84 109 SER A O 1
ATOM 845 N N . PHE A 1 110 ? -17.998 31.501 -27.642 1.00 41.12 110 PHE A N 1
ATOM 846 C CA . PHE A 1 110 ? -18.763 32.097 -28.730 1.00 41.12 110 PHE A CA 1
ATOM 847 C C . PHE A 1 110 ? -19.507 33.329 -28.198 1.00 41.12 110 PHE A C 1
ATOM 849 O O . PHE A 1 110 ? -20.146 33.271 -27.144 1.00 41.12 110 PHE A O 1
ATOM 856 N N . LYS A 1 111 ? -19.416 34.429 -28.940 1.00 47.53 111 LYS A N 1
ATOM 857 C CA . LYS A 1 111 ? -20.426 35.481 -28.972 1.00 47.53 111 LYS A CA 1
ATOM 858 C C . LYS A 1 111 ? -20.973 35.531 -30.386 1.00 47.53 111 LYS A C 1
ATOM 860 O O . LYS A 1 111 ? -20.145 35.368 -31.310 1.00 47.53 111 LYS A O 1
#

pLDDT: mean 75.82, std 20.03, range [32.97, 94.69]

Secondary structure (DSSP, 8-state):
-GGG-TT--EEEEEES-HHHHHHHHHHHHHHHHHHTTT-SS-PEEEEEES-GGGHHHHHHHH-GGGGTT--S------S--HHHHHHHHHTSTT-----------------

=== Feature glossary ===
Key to the feature types in this record:

— What the protein is —

Primary structure: the covalent order of the twenty standard amino acids along the backbone. Two proteins with the same sequence will (almost always) fold to the same structure; two with 30% identity often share a fold but not the details.

Database cross-references. InterPro integrates a dozen domain/family signature databases into unified entries with residue-range hits. GO terms attach function/process/location labels with evidence codes. CATH codes position the fold in a four-level structural taxonomy. Organism is the NCBI-taxonomy species name.

— Where its atoms are —

The mmCIF block holds the 3D Cartesian coordinates of each backbone atom (N, Cα, C, O) in ångströms. mmCIF is the PDB's canonical archive format — a tagged-loop text representation of the atomic model.

Six rendered views show the 3D structure from the faces of a cube — i.e. along ±x, ±y, ±z. Rendering representation is drawn randomly per protein from cartoon (secondary-structure ribbons), sticks (backbone bonds), or molecular surface; coloring is either N→C rainbow (blue at the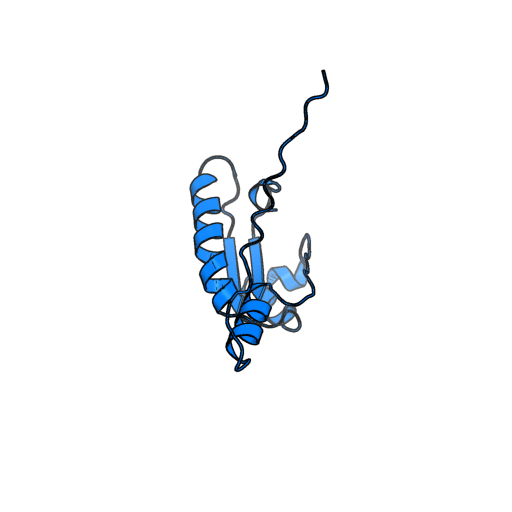 N-terminus through red at the C-terminus) or one color per chain.

— Local backbone conformation —

DSSP 8-state secondary structure assigns each residue one of H (α-helix), G (3₁₀-helix), I (π-helix), E (extended β-strand), B (isolated β-bridge), T (hydrogen-bonded turn), S (bend), or '-' (coil). The assignment is computed from backbone hydrogen-bond geometry via the Kabsch–Sander algorithm.

P-SEA three-state annotation labels each residue as helix, strand, or coil based purely on the geometry of the Cα trace. It serves as a fallback when the full backbone (and thus DSSP) is unavailable.

The φ/ψ torsion pair specifies the backbone conformation at each residue. φ rotates about the N–Cα bond, ψ about the Cα–C bond. Steric clashes forbid most of the (φ, ψ) plane — the allowed regions (α-helix basin, β-sheet basin, left-handed helix) are the Ramachandran-allowed regions.

— Global shape and packing —

The geometric summary reports three shape descriptors. Rg (radius of gyration) measures how spread out the Cα atoms are about their centre of mass; compact globular proteins have small Rg, elongated or unfolded ones large. Cα contacts (<8 Å, |i−j|>4) count long-range residue pairs in spatial proximity — high for tightly packed folds, near zero for rods or random coil. The bounding-box extents give the protein's footprint along x, y, z in Å.

Accessible surface area quantifies burial. A residue with SASA near zero is packed into the hydrophobic core; one with SASA >100 Å² sits on the surface. Computed here via the Shrake–Rupley numerical algorithm with a 1.4 Å probe.

Plot images: a contact map (which residues are close in 3D, as an N×N binary image), a Ramachandran scatter (backbone torsion angles, revealing secondary-structure composition at a glance), and — for AlphaFold structures — a PAE heatmap (pairwise prediction confidence).

— Structural neighborhood —

The Foldseek 3Di string encodes local tertiary geometry as a 20-letter alphabet — one character per residue — derived from the relative positions of nearby Cα atoms. Unlike the amino-acid sequence, 3Di is a direct function of the 3D structure, so two proteins with the same fold have similar 3Di strings even at low sequence identity.

Nearest PDB neighbors are the top structural matches found by Foldseek when searching this structure against the entire Protein Data Bank. Each hit reports a TM-score (0 to 1; >0.5 almost always implies the same fold) and an E-value. These are *structural* homologs — they may share no detectable sequence similarity.

— Confidence and disorder —

For AlphaFold models, the B-factor field carries pLDDT — the model's own estimate of local accuracy on a 0–100 scale. Regions with pLDDT<50 should be treated as essentially unmodeled; they often correspond to intrinsically disordered segments.

B-factor (Debye–Waller factor) reflects atomic displacement in the crystal lattice. It is an experimental observable (units Å²), not a prediction; low values mean the atom is pinned down, high values mean it moves or is heterogeneous across the crystal.

Predicted aligned error is AlphaFold's pairwise confidence. Unlike pLDDT (per-residue), PAE is per-residue-pair and captures whether two parts of the structure are correctly placed relative to each other. Units are ångströms of expected positional error.